Protein AF-A0A9W8PHL8-F1 (afdb_monomer_lite)

Radius of gyration: 31.21 Å; chains: 1; bounding box: 71×20×74 Å

Organism: NCBI:txid2494466

Structure (mmCIF, N/CA/C/O backbone):
data_AF-A0A9W8PHL8-F1
#
_entry.id   AF-A0A9W8PHL8-F1
#
loop_
_atom_site.group_PDB
_atom_site.id
_atom_site.type_symbol
_atom_site.label_atom_id
_atom_site.label_alt_id
_atom_site.label_comp_id
_atom_site.label_asym_id
_atom_site.label_entity_id
_atom_site.label_seq_id
_atom_site.pdbx_PDB_ins_code
_atom_site.Cartn_x
_atom_site.Cartn_y
_atom_site.Cartn_z
_atom_site.occupancy
_atom_site.B_iso_or_equiv
_atom_site.auth_seq_id
_atom_site.auth_comp_id
_atom_site.auth_asym_id
_atom_site.auth_atom_id
_atom_site.pdbx_PDB_model_num
ATOM 1 N N . MET A 1 1 ? -20.183 9.924 22.296 1.00 53.75 1 MET A N 1
ATOM 2 C CA . MET A 1 1 ? -21.660 9.879 22.266 1.00 53.75 1 MET A CA 1
ATOM 3 C C . MET A 1 1 ? -22.046 8.448 21.960 1.00 53.75 1 MET A C 1
ATOM 5 O O . MET A 1 1 ? -21.585 7.941 20.950 1.00 53.75 1 MET A O 1
ATOM 9 N N . SER A 1 2 ? -22.771 7.785 22.857 1.00 64.62 2 SER A N 1
ATOM 10 C CA . SER A 1 2 ? -23.200 6.390 22.690 1.00 64.62 2 SER A CA 1
ATOM 11 C C . SER A 1 2 ? -24.213 6.278 21.548 1.00 64.62 2 SER A C 1
ATOM 13 O O . SER A 1 2 ? -25.085 7.142 21.434 1.00 64.62 2 SER A O 1
ATOM 15 N N . ASP A 1 3 ? -24.105 5.243 20.714 1.00 77.19 3 ASP A N 1
ATOM 16 C CA . ASP A 1 3 ? -25.011 5.049 19.580 1.00 77.19 3 ASP A CA 1
ATOM 17 C C . ASP A 1 3 ? -26.461 4.834 20.081 1.00 77.19 3 ASP A C 1
ATOM 19 O O . ASP A 1 3 ? -26.688 3.973 20.944 1.00 77.19 3 ASP A O 1
ATOM 23 N N . PRO A 1 4 ? -27.458 5.596 19.584 1.00 80.06 4 PRO A N 1
ATOM 24 C CA . PRO A 1 4 ? -28.851 5.491 20.024 1.00 80.06 4 PRO A CA 1
ATOM 25 C C . PRO A 1 4 ? -29.462 4.096 19.815 1.00 80.06 4 PRO A C 1
ATOM 27 O O . PRO A 1 4 ? -30.416 3.736 20.503 1.00 80.06 4 PRO A O 1
ATOM 30 N N . LYS A 1 5 ? -28.912 3.277 18.909 1.00 80.25 5 LYS A N 1
ATOM 31 C CA . LYS A 1 5 ? -29.340 1.879 18.748 1.00 80.25 5 LYS A CA 1
ATOM 32 C C . LYS A 1 5 ? -28.866 0.981 19.886 1.00 80.25 5 LYS A C 1
ATOM 34 O O . LYS A 1 5 ? -29.590 0.072 20.289 1.00 80.25 5 LYS A O 1
ATOM 39 N N . VAL A 1 6 ? -27.664 1.230 20.408 1.00 78.81 6 VAL A N 1
ATOM 40 C CA . VAL A 1 6 ? -27.090 0.450 21.513 1.00 78.81 6 VAL A CA 1
ATOM 41 C C . VAL A 1 6 ? -27.861 0.728 22.802 1.00 78.81 6 VAL A C 1
ATOM 43 O O . VAL A 1 6 ? -28.196 -0.203 23.530 1.00 78.81 6 VAL A O 1
ATOM 46 N N . SER A 1 7 ? -28.219 1.987 23.061 1.00 79.31 7 SER A N 1
ATOM 47 C CA . SER A 1 7 ? -29.021 2.350 24.235 1.00 79.31 7 SER A CA 1
ATOM 48 C C . SER A 1 7 ? -30.444 1.781 24.184 1.00 79.31 7 SER A C 1
ATOM 50 O O . SER A 1 7 ? -30.931 1.299 25.205 1.00 79.31 7 SER A O 1
ATOM 52 N N . GLN A 1 8 ? -31.085 1.752 23.009 1.00 81.56 8 GLN A N 1
ATOM 53 C CA . GLN A 1 8 ? -32.392 1.106 22.828 1.00 81.56 8 GLN A CA 1
ATOM 54 C C . GLN A 1 8 ? -32.331 -0.412 23.038 1.00 81.56 8 GLN A C 1
ATOM 56 O O . GLN A 1 8 ? -33.164 -0.962 23.749 1.00 81.56 8 GLN A O 1
ATOM 61 N N . ALA A 1 9 ? -31.317 -1.094 22.500 1.00 78.75 9 ALA A N 1
ATOM 62 C CA . ALA A 1 9 ? -31.170 -2.542 22.668 1.00 78.75 9 ALA A CA 1
ATOM 63 C C . ALA A 1 9 ? -30.938 -2.961 24.134 1.00 78.75 9 ALA A C 1
ATOM 65 O O . ALA A 1 9 ? -31.391 -4.031 24.551 1.00 78.75 9 ALA A O 1
ATOM 66 N N . ILE A 1 10 ? -30.249 -2.120 24.913 1.00 79.81 10 ILE A N 1
ATOM 67 C CA . ILE A 1 10 ? -30.058 -2.318 26.356 1.00 79.81 10 ILE A CA 1
ATOM 68 C C . ILE A 1 10 ? -31.369 -2.077 27.112 1.00 79.81 10 ILE A C 1
ATOM 70 O O . ILE A 1 10 ? -31.711 -2.868 27.989 1.00 79.81 10 ILE A O 1
ATOM 74 N N . ALA A 1 11 ? -32.123 -1.031 26.755 1.00 78.44 11 ALA A N 1
ATOM 75 C CA . ALA A 1 11 ? -33.426 -0.738 27.356 1.00 78.44 11 ALA A CA 1
ATOM 76 C C . ALA A 1 11 ? -34.466 -1.840 27.077 1.00 78.44 11 ALA A C 1
ATOM 78 O O . ALA A 1 11 ? -35.227 -2.203 27.970 1.00 78.44 11 ALA A O 1
ATOM 79 N N . ASP A 1 12 ? -34.434 -2.428 25.880 1.00 83.38 12 ASP A N 1
ATOM 80 C CA . ASP A 1 12 ? -35.290 -3.548 25.468 1.00 83.38 12 ASP A CA 1
ATOM 81 C C . ASP A 1 12 ? -34.873 -4.897 26.090 1.00 83.38 12 ASP A C 1
ATOM 83 O O . ASP A 1 12 ? -35.498 -5.925 25.824 1.00 83.38 12 ASP A O 1
ATOM 87 N N . GLY A 1 13 ? -33.796 -4.933 26.887 1.00 79.62 13 GLY A N 1
ATOM 88 C CA . GLY A 1 13 ? -33.309 -6.152 27.538 1.00 79.62 13 GLY A CA 1
ATOM 89 C C . GLY A 1 13 ? -32.771 -7.212 26.570 1.00 79.62 13 GLY A C 1
ATOM 90 O O . GLY A 1 13 ? -32.644 -8.375 26.948 1.00 79.62 13 GLY A O 1
ATOM 91 N N . ARG A 1 14 ? -32.447 -6.840 25.323 1.00 80.12 14 ARG A N 1
ATOM 92 C CA . ARG A 1 14 ? -31.884 -7.760 24.315 1.00 80.12 14 ARG A CA 1
ATOM 93 C C . ARG A 1 14 ? -30.399 -8.063 24.521 1.00 80.12 14 ARG A C 1
ATOM 95 O O . ARG A 1 14 ? -29.867 -8.942 23.846 1.00 80.12 14 ARG A O 1
ATOM 102 N N . VAL A 1 15 ? -29.728 -7.329 25.406 1.00 78.62 15 VAL A N 1
ATOM 103 C CA . VAL A 1 15 ? -28.295 -7.481 25.681 1.00 78.62 15 VAL A CA 1
ATOM 104 C C . VAL A 1 15 ? -28.099 -8.319 26.954 1.00 78.62 15 VAL A C 1
ATOM 106 O O . VAL A 1 15 ? -28.698 -7.998 27.983 1.00 78.62 15 VAL A O 1
ATOM 109 N N . PRO A 1 16 ? -27.279 -9.387 26.914 1.00 79.31 16 PRO A N 1
ATOM 110 C CA . PRO A 1 16 ? -26.916 -10.162 28.099 1.00 79.31 16 PRO A CA 1
ATOM 111 C C . PRO A 1 16 ? -26.282 -9.281 29.180 1.00 79.31 16 PRO A C 1
ATOM 113 O O . PRO A 1 16 ? -25.530 -8.359 28.867 1.00 79.31 16 PRO A O 1
ATOM 116 N N . LYS A 1 17 ? -26.545 -9.580 30.459 1.00 74.31 17 LYS A N 1
ATOM 117 C CA . LYS A 1 17 ? -26.078 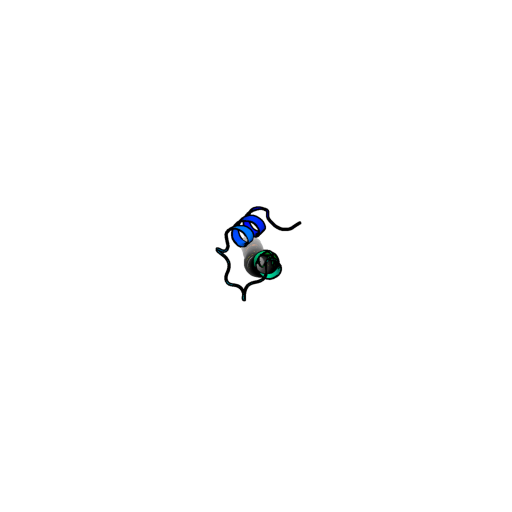-8.757 31.593 1.00 74.31 17 LYS A CA 1
ATOM 118 C C . LYS A 1 17 ? -24.554 -8.695 31.719 1.00 74.31 17 LYS A C 1
ATOM 120 O O . LYS A 1 17 ? -24.054 -7.781 32.366 1.00 74.31 17 LYS A O 1
ATOM 125 N N . GLU A 1 18 ? -23.827 -9.639 31.122 1.00 77.88 18 GLU A N 1
ATOM 126 C CA . GLU A 1 18 ? -22.363 -9.627 31.114 1.00 77.88 18 GLU A CA 1
ATOM 127 C C . GLU A 1 18 ? -21.757 -8.658 30.079 1.00 77.88 18 GLU A C 1
ATOM 129 O O . GLU A 1 18 ? -20.559 -8.389 30.139 1.00 77.88 18 GLU A O 1
ATOM 134 N N . ILE A 1 19 ? -22.546 -8.130 29.132 1.00 76.38 19 ILE A N 1
ATOM 135 C CA . ILE A 1 19 ? -22.057 -7.266 28.047 1.00 76.38 19 ILE A CA 1
ATOM 136 C C . ILE A 1 19 ? -22.404 -5.798 28.325 1.00 76.38 19 ILE A C 1
ATOM 138 O O . ILE A 1 19 ? -23.570 -5.410 28.397 1.00 76.38 19 ILE A O 1
ATOM 142 N N . THR A 1 20 ? -21.377 -4.955 28.428 1.00 79.56 20 THR A N 1
ATOM 143 C CA . THR A 1 20 ? -21.521 -3.520 28.716 1.00 79.56 20 THR A CA 1
ATOM 144 C C . THR A 1 20 ? -21.779 -2.703 27.445 1.00 79.56 20 THR A C 1
ATOM 146 O O . THR A 1 20 ? -21.243 -2.998 26.377 1.00 79.56 20 THR A O 1
ATOM 149 N N . ALA A 1 21 ? -22.529 -1.602 27.570 1.00 73.31 21 ALA A N 1
ATOM 150 C CA . ALA A 1 21 ? -22.719 -0.614 26.500 1.00 73.31 21 ALA A CA 1
ATOM 151 C C . ALA A 1 21 ? -21.396 -0.097 25.912 1.00 73.31 21 ALA A C 1
ATOM 153 O O . ALA A 1 21 ? -21.316 0.189 24.721 1.00 73.31 21 ALA A O 1
ATOM 154 N N . ASP A 1 22 ? -20.375 0.028 26.758 1.00 72.00 22 ASP A N 1
ATOM 155 C CA . ASP A 1 22 ? -19.043 0.507 26.393 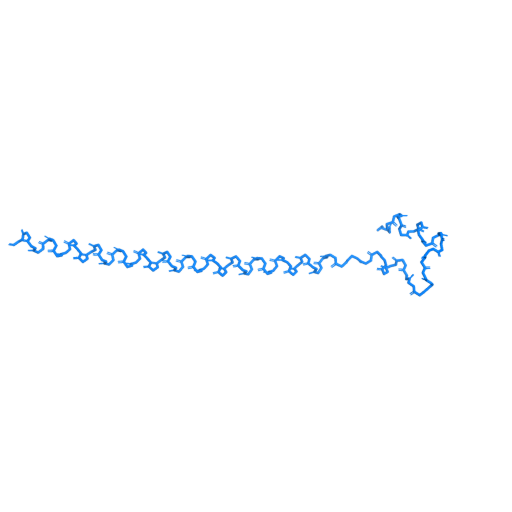1.00 72.00 22 ASP A CA 1
ATOM 156 C C . ASP A 1 22 ? -18.344 -0.460 25.426 1.00 72.00 22 ASP A C 1
ATOM 158 O O . ASP A 1 22 ? -17.815 -0.040 24.405 1.00 72.00 22 ASP A O 1
ATOM 162 N N . TYR A 1 23 ? -18.484 -1.768 25.669 1.00 74.88 23 TYR A N 1
ATOM 163 C CA . TYR A 1 23 ? -17.956 -2.820 24.799 1.00 74.88 23 TYR A CA 1
ATOM 164 C C . TYR A 1 23 ? -18.647 -2.844 23.429 1.00 74.88 23 TYR A C 1
ATOM 166 O O . TYR A 1 23 ? -18.002 -3.015 22.401 1.00 74.88 23 TYR A O 1
ATOM 174 N N . LEU A 1 24 ? -19.966 -2.629 23.392 1.00 74.31 24 LEU A N 1
ATOM 175 C CA . LEU A 1 24 ? -20.727 -2.569 22.137 1.00 74.31 24 LEU A CA 1
ATOM 176 C C . LEU A 1 24 ? -20.433 -1.307 21.315 1.00 74.31 24 LEU A C 1
ATOM 178 O O . LEU A 1 24 ? -20.596 -1.325 20.098 1.00 74.31 24 LEU A O 1
ATOM 182 N N . ASN A 1 25 ? -20.027 -0.216 21.970 1.00 75.31 25 ASN A N 1
ATOM 183 C CA . ASN A 1 25 ? -19.620 1.023 21.305 1.00 75.31 25 ASN A CA 1
ATOM 184 C C . ASN A 1 25 ? -18.115 1.056 20.980 1.00 75.31 25 ASN A C 1
ATOM 186 O O . ASN A 1 25 ? -17.657 1.998 20.328 1.00 75.31 25 ASN A O 1
ATOM 190 N N . GLU A 1 26 ? -17.335 0.059 21.412 1.00 78.38 26 GLU A N 1
ATOM 191 C CA . GLU A 1 26 ? -15.903 0.002 21.140 1.00 78.38 26 GLU A CA 1
ATOM 192 C C . GLU A 1 26 ? -15.666 -0.224 19.638 1.00 78.38 26 GLU A C 1
ATOM 194 O O . GLU A 1 26 ? -15.882 -1.301 19.081 1.00 78.38 26 GLU A O 1
ATOM 199 N N . THR A 1 27 ? -15.217 0.828 18.954 1.00 68.88 27 THR A N 1
ATOM 200 C CA . THR A 1 27 ? -14.917 0.780 17.520 1.00 68.88 27 THR A CA 1
ATOM 201 C C . THR A 1 27 ? -13.585 0.069 17.290 1.00 68.88 27 THR A C 1
ATOM 203 O O . THR A 1 27 ? -12.519 0.615 17.574 1.00 68.88 27 THR A O 1
ATOM 206 N N . ARG A 1 28 ? -13.629 -1.137 16.713 1.00 74.19 28 ARG A N 1
ATOM 207 C CA . ARG A 1 28 ? -12.426 -1.886 16.292 1.00 74.19 28 ARG A CA 1
ATOM 208 C C . ARG A 1 28 ? -11.934 -1.561 14.883 1.00 74.19 28 ARG A C 1
ATOM 210 O O . ARG A 1 28 ? -10.858 -2.016 14.487 1.00 74.19 28 ARG A O 1
ATOM 217 N N . ASP A 1 29 ? -12.664 -0.724 14.157 1.00 77.38 29 ASP A N 1
ATOM 218 C CA . ASP A 1 29 ? -12.354 -0.385 12.769 1.00 77.38 29 ASP A CA 1
ATOM 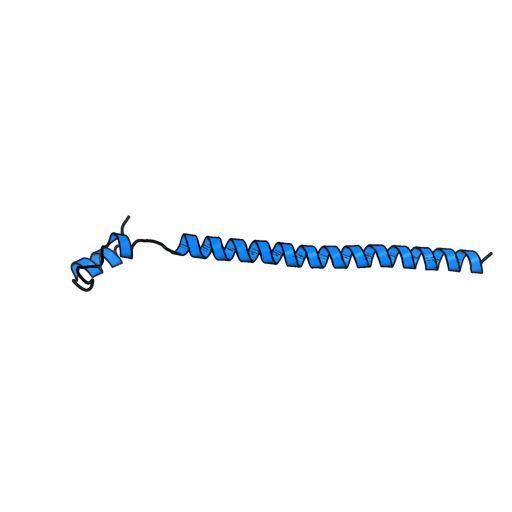219 C C . ASP A 1 29 ? -11.011 0.329 12.627 1.00 77.38 29 ASP A C 1
ATOM 221 O O . ASP A 1 29 ? -10.291 0.093 11.662 1.00 77.38 29 ASP A O 1
ATOM 225 N N . ALA A 1 30 ? -10.609 1.136 13.612 1.00 79.88 30 ALA A N 1
ATOM 226 C CA . ALA A 1 30 ? -9.358 1.890 13.552 1.00 79.88 30 ALA A CA 1
ATOM 227 C C . ALA A 1 30 ? -8.122 0.984 13.390 1.00 79.88 30 ALA A C 1
ATOM 229 O O . ALA A 1 30 ? -7.234 1.282 12.591 1.00 79.88 30 ALA A O 1
ATOM 230 N N . SER A 1 31 ? -8.076 -0.147 14.104 1.00 84.38 31 SER A N 1
ATOM 231 C CA . SER A 1 31 ? -6.965 -1.103 14.000 1.00 84.38 31 SER A CA 1
ATOM 232 C C . SER A 1 31 ? -6.969 -1.829 12.652 1.00 84.38 31 SER A C 1
ATOM 234 O O . SER A 1 31 ? -5.921 -1.956 12.015 1.00 84.38 31 SER A O 1
ATOM 236 N N . ALA A 1 32 ? -8.148 -2.242 12.178 1.00 88.00 32 ALA A N 1
ATOM 237 C CA . ALA A 1 32 ? -8.299 -2.889 10.879 1.00 88.00 32 ALA A CA 1
ATOM 238 C C . ALA A 1 32 ? -7.908 -1.948 9.725 1.00 88.00 32 ALA A C 1
ATOM 240 O O . ALA A 1 32 ? -7.135 -2.328 8.845 1.00 88.00 32 ALA A O 1
ATOM 241 N N . ILE A 1 33 ? -8.375 -0.697 9.768 1.00 91.06 33 ILE A N 1
ATOM 242 C CA . ILE A 1 33 ? -8.053 0.351 8.794 1.00 91.06 33 ILE A CA 1
ATOM 243 C C . ILE A 1 33 ? -6.545 0.616 8.770 1.00 91.06 33 ILE A C 1
ATOM 245 O O . ILE A 1 33 ? -5.954 0.664 7.690 1.00 91.06 33 ILE A O 1
ATOM 249 N N . ALA A 1 34 ? -5.905 0.735 9.937 1.00 94.25 34 ALA A N 1
ATOM 250 C CA . ALA A 1 34 ? -4.460 0.937 10.027 1.00 94.25 34 ALA A CA 1
ATOM 251 C C . ALA A 1 34 ? -3.676 -0.223 9.390 1.00 94.25 34 ALA A C 1
ATOM 253 O O . ALA A 1 34 ? -2.732 0.010 8.632 1.00 94.25 34 ALA A O 1
ATOM 254 N N . GLY A 1 35 ? -4.098 -1.468 9.638 1.00 93.81 35 GLY A N 1
ATOM 255 C CA . GLY A 1 35 ? -3.490 -2.654 9.033 1.00 93.81 35 GLY A CA 1
ATOM 256 C C . GLY A 1 35 ? -3.626 -2.679 7.508 1.00 93.81 35 GLY A C 1
ATOM 257 O O . GLY A 1 35 ? -2.638 -2.885 6.802 1.00 93.81 35 GLY A O 1
ATOM 258 N N . ILE A 1 36 ? -4.828 -2.412 6.989 1.00 95.69 36 ILE A N 1
ATOM 259 C CA . ILE A 1 36 ? -5.091 -2.368 5.542 1.00 95.69 36 ILE A CA 1
ATOM 260 C C . ILE A 1 36 ? -4.255 -1.274 4.871 1.00 95.69 36 ILE A C 1
ATOM 262 O O . ILE A 1 36 ? -3.617 -1.532 3.846 1.00 95.69 36 ILE A O 1
ATOM 266 N N . LEU A 1 37 ? -4.214 -0.072 5.453 1.00 97.38 37 LEU A N 1
ATOM 267 C CA . LEU A 1 37 ? -3.398 1.036 4.953 1.00 97.38 37 LEU A CA 1
ATOM 268 C C . LEU A 1 37 ? -1.919 0.653 4.893 1.00 97.38 37 LEU A C 1
ATOM 270 O O . LEU A 1 37 ? -1.282 0.833 3.856 1.00 97.38 37 LEU A O 1
ATOM 274 N N . PHE A 1 38 ? -1.387 0.071 5.968 1.00 97.62 38 PHE A N 1
ATOM 275 C CA . PHE A 1 38 ? 0.011 -0.339 6.031 1.00 97.62 38 PHE A CA 1
ATOM 276 C C . PHE A 1 38 ? 0.368 -1.363 4.946 1.00 97.62 38 PHE A C 1
ATOM 278 O O . PHE A 1 38 ? 1.317 -1.156 4.190 1.00 97.62 38 PHE A O 1
ATOM 285 N N . VAL A 1 39 ? -0.415 -2.440 4.819 1.00 97.94 39 VAL A N 1
ATOM 286 C CA . VAL A 1 39 ? -0.173 -3.497 3.822 1.00 97.94 39 VAL A CA 1
ATOM 287 C C . VAL A 1 39 ? -0.289 -2.951 2.399 1.00 97.94 39 VAL A C 1
ATOM 289 O O . VAL A 1 39 ? 0.529 -3.286 1.540 1.00 97.94 39 VAL A O 1
ATOM 292 N N . THR A 1 40 ? -1.267 -2.080 2.148 1.00 98.00 40 THR A N 1
ATOM 293 C CA . THR A 1 40 ? -1.486 -1.470 0.829 1.00 98.00 40 THR A CA 1
ATOM 294 C C . THR A 1 40 ? -0.312 -0.577 0.432 1.00 98.00 40 THR A C 1
ATOM 296 O O . THR A 1 40 ? 0.204 -0.696 -0.683 1.00 98.00 40 THR A O 1
ATOM 299 N N . VAL A 1 41 ? 0.158 0.279 1.345 1.00 98.25 41 VAL A N 1
ATOM 300 C CA . VAL A 1 41 ? 1.315 1.157 1.111 1.00 98.25 41 VAL A CA 1
ATOM 301 C C . VAL A 1 41 ? 2.580 0.329 0.905 1.00 98.25 41 VAL A C 1
ATOM 303 O O . VAL A 1 41 ? 3.293 0.535 -0.076 1.00 98.25 41 VAL A O 1
ATOM 306 N N . LEU A 1 42 ? 2.830 -0.656 1.770 1.00 98.25 42 LEU A N 1
ATOM 307 C CA . LEU A 1 42 ? 4.002 -1.523 1.677 1.00 98.25 42 LEU A CA 1
ATOM 308 C C . LEU A 1 42 ? 4.039 -2.283 0.344 1.00 98.25 42 LEU A C 1
ATOM 310 O O . LEU A 1 42 ? 5.059 -2.292 -0.345 1.00 98.25 42 LEU A O 1
ATOM 314 N N . THR A 1 43 ? 2.912 -2.873 -0.054 1.00 98.19 43 THR A N 1
ATOM 315 C CA . THR A 1 43 ? 2.798 -3.605 -1.323 1.00 98.19 43 THR A CA 1
ATOM 316 C C . THR A 1 43 ? 3.016 -2.675 -2.513 1.00 98.19 43 THR A C 1
ATOM 318 O O . THR A 1 43 ? 3.748 -3.024 -3.439 1.00 98.19 43 THR A O 1
ATOM 321 N N . SER A 1 44 ? 2.448 -1.468 -2.466 1.00 97.44 44 SER A N 1
ATOM 322 C CA . SER A 1 44 ? 2.620 -0.460 -3.516 1.00 97.44 44 SER A CA 1
ATOM 323 C C . SER A 1 44 ? 4.085 -0.056 -3.679 1.00 97.44 44 SER A C 1
ATOM 325 O O . SER A 1 44 ? 4.582 -0.026 -4.802 1.00 97.44 44 SER A O 1
ATOM 327 N N . ILE A 1 45 ? 4.807 0.172 -2.577 1.00 97.88 45 ILE A N 1
ATOM 328 C CA . ILE A 1 45 ? 6.245 0.482 -2.602 1.00 97.88 45 ILE A CA 1
ATOM 329 C C . ILE A 1 45 ? 7.036 -0.658 -3.250 1.00 97.88 45 ILE A C 1
ATOM 331 O O . ILE A 1 45 ? 7.880 -0.408 -4.107 1.00 97.88 45 ILE A O 1
ATOM 335 N N . ILE A 1 46 ? 6.751 -1.912 -2.889 1.00 97.12 46 ILE A N 1
ATOM 336 C CA . ILE A 1 46 ? 7.448 -3.078 -3.451 1.00 97.12 46 ILE A CA 1
ATOM 337 C C . ILE A 1 46 ? 7.187 -3.201 -4.956 1.00 97.12 46 ILE A C 1
ATOM 339 O O . ILE A 1 46 ? 8.117 -3.438 -5.728 1.00 97.12 46 ILE A O 1
ATOM 343 N N . VAL A 1 47 ? 5.933 -3.046 -5.388 1.00 97.00 47 VAL A N 1
ATOM 344 C CA . VAL A 1 47 ? 5.557 -3.136 -6.805 1.00 97.00 47 VAL A CA 1
ATOM 345 C C . VAL A 1 47 ? 6.196 -2.003 -7.603 1.00 97.00 47 VAL A C 1
ATOM 347 O O . VAL A 1 47 ? 6.846 -2.275 -8.612 1.00 97.00 47 VAL A O 1
ATOM 350 N N . LEU A 1 48 ? 6.090 -0.758 -7.135 1.00 95.25 48 LEU A N 1
ATOM 351 C CA . LEU A 1 48 ? 6.714 0.398 -7.783 1.00 95.25 48 LEU A CA 1
ATOM 352 C C . LEU A 1 48 ? 8.236 0.269 -7.821 1.00 95.25 48 LEU A C 1
ATOM 354 O O . LEU A 1 48 ? 8.833 0.522 -8.861 1.00 95.25 48 LEU A O 1
ATOM 358 N N . GLY A 1 49 ? 8.857 -0.197 -6.738 1.00 94.75 49 GLY A N 1
ATOM 359 C CA . GLY A 1 49 ? 10.287 -0.488 -6.691 1.00 94.75 49 GLY A CA 1
ATOM 360 C C . GLY A 1 49 ? 10.688 -1.539 -7.725 1.00 94.75 49 GLY A C 1
ATOM 361 O O . GLY A 1 49 ? 11.645 -1.339 -8.465 1.00 94.75 49 GLY A O 1
ATOM 362 N N . ARG A 1 50 ? 9.917 -2.624 -7.866 1.00 91.94 50 ARG A N 1
ATOM 363 C CA . ARG A 1 50 ? 10.159 -3.645 -8.900 1.00 91.94 50 ARG A CA 1
ATOM 364 C C . ARG A 1 50 ? 10.002 -3.098 -10.314 1.00 91.94 50 ARG A C 1
ATOM 366 O O . ARG A 1 50 ? 10.813 -3.436 -11.176 1.00 91.94 50 ARG A O 1
ATOM 373 N N . LEU A 1 51 ? 8.980 -2.279 -10.564 1.00 91.19 51 LEU A N 1
ATOM 374 C CA . LEU A 1 51 ? 8.777 -1.637 -11.864 1.00 91.19 51 LEU A CA 1
ATOM 375 C C . LEU A 1 51 ? 9.921 -0.673 -12.176 1.00 91.19 51 LEU A C 1
ATOM 377 O O . LEU A 1 51 ? 10.488 -0.753 -13.261 1.00 91.19 51 LEU A O 1
ATOM 381 N N . ALA A 1 52 ? 10.304 0.171 -11.219 1.00 88.00 52 ALA A N 1
ATOM 382 C CA . ALA A 1 52 ? 11.404 1.114 -11.357 1.00 88.00 52 ALA A CA 1
ATOM 383 C C . ALA A 1 52 ? 12.736 0.393 -11.583 1.00 88.00 52 ALA A C 1
ATOM 385 O O . ALA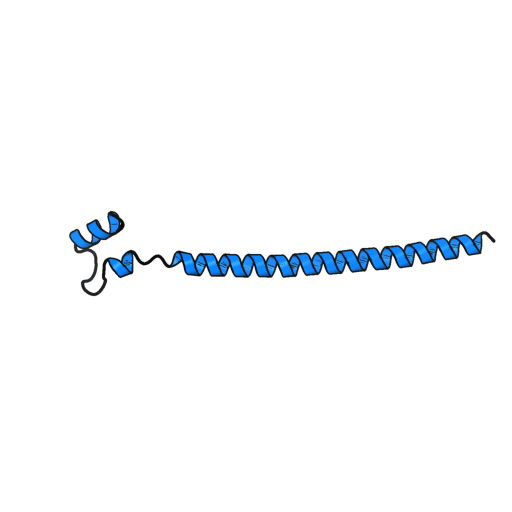 A 1 52 ? 13.450 0.743 -12.513 1.00 88.00 52 ALA A O 1
ATOM 386 N N . SER A 1 53 ? 13.052 -0.658 -10.817 1.00 88.75 53 SER A N 1
ATOM 387 C CA . SER A 1 53 ? 14.258 -1.465 -11.042 1.00 88.75 53 SER A CA 1
ATOM 388 C C . SER A 1 53 ? 14.270 -2.088 -12.435 1.00 88.75 53 SER A C 1
ATOM 390 O O . SER A 1 53 ? 15.287 -2.024 -13.116 1.00 88.75 53 SER A O 1
ATOM 392 N N . ARG A 1 54 ? 13.149 -2.659 -12.897 1.00 84.62 54 ARG A N 1
ATOM 393 C CA . ARG A 1 54 ? 13.063 -3.238 -14.247 1.00 84.62 54 ARG A CA 1
ATOM 394 C C . ARG A 1 54 ? 13.197 -2.182 -15.339 1.00 84.62 54 ARG A C 1
ATOM 396 O O . ARG A 1 54 ? 13.950 -2.398 -16.281 1.00 84.62 54 ARG A O 1
ATOM 403 N N . ALA A 1 55 ? 12.506 -1.054 -15.203 1.00 81.75 55 ALA A N 1
ATOM 404 C CA . ALA A 1 55 ? 12.569 0.046 -16.156 1.00 81.75 55 ALA A CA 1
ATO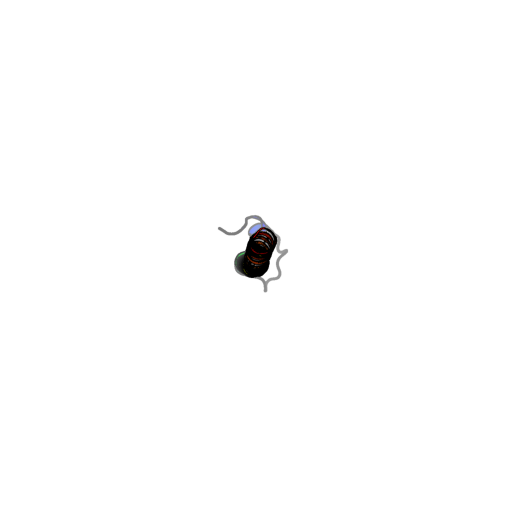M 405 C C . ALA A 1 55 ? 13.971 0.664 -16.202 1.00 81.75 55 ALA A C 1
ATOM 407 O O . ALA A 1 55 ? 14.495 0.904 -17.283 1.00 81.75 55 ALA A O 1
ATOM 408 N N . PHE A 1 56 ? 14.610 0.855 -15.047 1.00 80.25 56 PHE A N 1
ATOM 409 C CA . PHE A 1 56 ? 15.970 1.373 -14.948 1.00 80.25 56 PHE A CA 1
ATOM 410 C C . PHE A 1 56 ? 16.990 0.418 -15.576 1.00 80.25 56 PHE A C 1
ATOM 412 O O . PHE A 1 56 ? 17.844 0.858 -16.342 1.00 80.25 56 PHE A O 1
ATOM 419 N N . LEU A 1 57 ? 16.866 -0.891 -15.323 1.00 74.94 57 LEU A N 1
ATOM 420 C CA . LEU A 1 57 ? 17.698 -1.905 -15.973 1.00 74.94 57 LEU A CA 1
ATOM 421 C C . LEU A 1 57 ? 17.479 -1.906 -17.492 1.00 74.94 57 LEU A C 1
ATOM 423 O O . LEU A 1 57 ? 18.448 -1.795 -18.233 1.00 74.94 57 LEU A O 1
ATOM 427 N N . MET A 1 58 ? 16.231 -1.946 -17.968 1.00 71.56 58 MET A N 1
ATOM 428 C CA . MET A 1 58 ? 15.926 -1.876 -19.406 1.00 71.56 58 MET A CA 1
ATOM 429 C C . MET A 1 58 ? 16.457 -0.597 -20.059 1.00 71.56 58 MET A C 1
ATOM 431 O O . MET A 1 58 ? 16.994 -0.658 -21.161 1.00 71.56 58 MET A O 1
ATOM 435 N N . HIS A 1 59 ? 16.345 0.553 -19.393 1.00 72.38 59 HIS A N 1
ATOM 436 C CA . HIS A 1 59 ? 16.832 1.820 -19.931 1.00 72.38 59 HIS A CA 1
ATOM 437 C C . HIS A 1 59 ? 18.365 1.856 -19.996 1.00 72.38 59 HIS A C 1
ATOM 439 O O . HIS A 1 59 ? 18.924 2.308 -20.991 1.00 72.38 59 HIS A O 1
ATOM 445 N N . ARG A 1 60 ? 19.058 1.326 -18.978 1.00 69.94 60 ARG A N 1
ATOM 446 C CA . ARG A 1 60 ? 20.525 1.237 -18.966 1.00 69.94 60 ARG A CA 1
ATOM 447 C C . ARG A 1 60 ? 21.045 0.289 -20.050 1.00 69.94 60 ARG A C 1
ATOM 449 O O . ARG A 1 60 ? 21.908 0.704 -20.818 1.00 69.94 60 ARG A O 1
ATOM 456 N N . PHE A 1 61 ? 20.489 -0.922 -20.143 1.00 63.94 61 PHE A N 1
ATOM 457 C CA . PHE A 1 61 ? 20.877 -1.908 -21.158 1.00 63.94 61 PHE A CA 1
ATOM 458 C C . PHE A 1 61 ? 20.562 -1.425 -22.579 1.00 63.94 61 PHE A C 1
ATOM 460 O O . PHE A 1 61 ? 21.410 -1.534 -23.456 1.00 63.94 61 PHE A O 1
ATOM 467 N N . GLY A 1 62 ? 19.400 -0.800 -22.798 1.00 68.56 62 GLY A N 1
ATOM 468 C CA . GLY A 1 62 ? 19.051 -0.243 -24.107 1.00 68.56 62 GLY A CA 1
ATOM 469 C C . GLY A 1 62 ? 19.997 0.871 -24.569 1.00 68.56 62 GLY A C 1
ATOM 470 O O . GLY A 1 62 ? 20.291 0.966 -25.758 1.00 68.56 62 GLY A O 1
ATOM 471 N N . ILE A 1 63 ? 20.511 1.691 -23.644 1.00 73.94 63 ILE A N 1
ATOM 472 C CA . ILE A 1 63 ? 21.525 2.709 -23.958 1.00 73.94 63 ILE A CA 1
ATOM 473 C C . ILE A 1 63 ? 22.874 2.058 -24.286 1.00 73.94 63 ILE A C 1
ATOM 475 O O . ILE A 1 63 ? 23.504 2.460 -25.263 1.00 73.94 63 ILE A O 1
ATOM 479 N N . ASP A 1 64 ? 23.320 1.068 -23.507 1.00 76.94 64 ASP A N 1
ATOM 480 C CA . ASP A 1 64 ? 24.598 0.385 -23.759 1.00 76.94 64 ASP A CA 1
ATOM 481 C C . ASP A 1 64 ? 24.588 -0.369 -25.109 1.00 76.94 64 ASP A C 1
ATOM 483 O O . ASP A 1 64 ? 25.545 -0.259 -25.882 1.00 76.94 64 ASP A O 1
ATOM 487 N N . ASP A 1 65 ? 23.488 -1.042 -25.462 1.00 75.25 65 ASP A N 1
ATOM 488 C CA . ASP A 1 65 ? 23.335 -1.713 -26.762 1.00 75.25 65 ASP A CA 1
ATOM 489 C C . ASP A 1 65 ? 23.246 -0.713 -27.927 1.00 75.25 65 ASP A C 1
ATOM 491 O O . ASP A 1 65 ? 23.873 -0.912 -28.971 1.00 75.25 65 ASP A O 1
ATOM 495 N N . ALA A 1 66 ? 22.539 0.409 -27.752 1.00 76.56 66 ALA A N 1
ATOM 496 C CA . ALA A 1 66 ? 22.472 1.463 -28.765 1.00 76.56 66 ALA A CA 1
ATOM 497 C C . ALA A 1 66 ? 23.841 2.120 -29.012 1.00 76.56 66 ALA A C 1
ATOM 499 O O . ALA A 1 66 ? 24.220 2.351 -30.161 1.00 76.56 66 ALA A O 1
ATOM 500 N N . LEU A 1 67 ? 24.615 2.388 -27.954 1.00 79.31 67 LEU A N 1
ATOM 501 C CA . LEU A 1 67 ? 25.986 2.899 -28.066 1.00 79.31 67 LEU A CA 1
ATOM 502 C C . LEU A 1 67 ? 26.904 1.897 -28.774 1.00 79.31 67 LEU A C 1
ATOM 504 O O . LEU A 1 67 ? 27.731 2.291 -29.602 1.00 79.31 67 LEU A O 1
ATOM 508 N N . THR A 1 68 ? 26.726 0.605 -28.501 1.0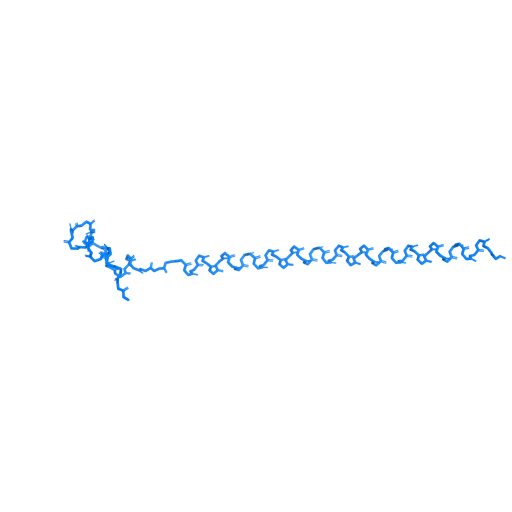0 83.31 68 THR A N 1
ATOM 509 C CA . THR A 1 68 ? 27.481 -0.468 -29.158 1.00 83.31 68 THR A CA 1
ATOM 510 C C . THR A 1 68 ? 27.146 -0.528 -30.650 1.00 83.31 68 THR A C 1
ATOM 512 O O . THR A 1 68 ? 28.055 -0.496 -31.476 1.00 83.31 68 THR A O 1
ATOM 515 N N . PHE A 1 69 ? 25.865 -0.474 -31.022 1.00 82.31 69 PHE A N 1
ATOM 516 C CA . PHE A 1 69 ? 25.436 -0.444 -32.422 1.00 82.31 69 PHE A CA 1
ATOM 517 C C . PHE A 1 69 ? 25.941 0.797 -33.174 1.00 82.31 69 PHE A C 1
ATOM 519 O O . PHE A 1 69 ? 26.481 0.684 -34.274 1.00 82.31 69 PHE A O 1
ATOM 526 N N . VAL A 1 70 ? 25.832 1.988 -32.573 1.00 84.25 70 VAL A N 1
ATOM 527 C CA . VAL A 1 70 ? 26.320 3.241 -33.177 1.00 84.25 70 VAL A CA 1
ATOM 528 C C . VAL A 1 70 ? 27.839 3.227 -33.347 1.00 84.25 70 VAL A C 1
ATOM 530 O O . VAL A 1 70 ? 28.346 3.722 -34.355 1.00 84.25 70 VAL A O 1
ATOM 533 N N . SER A 1 71 ? 28.582 2.677 -32.383 1.00 82.31 71 SER A N 1
ATOM 534 C CA . SER A 1 71 ? 30.042 2.585 -32.484 1.00 82.31 71 SER A CA 1
ATOM 535 C C . SER A 1 71 ? 30.489 1.577 -33.547 1.00 82.31 71 SER A C 1
ATOM 537 O O . SER A 1 71 ? 31.395 1.895 -34.317 1.00 82.31 71 SER A O 1
ATOM 539 N N . TRP A 1 72 ? 29.808 0.432 -33.660 1.00 83.38 72 TRP A N 1
ATOM 540 C CA . TRP A 1 72 ? 30.049 -0.561 -34.708 1.00 83.38 72 TRP A CA 1
ATOM 541 C C . TRP A 1 72 ? 29.733 -0.011 -36.106 1.00 83.38 72 TRP A C 1
ATOM 543 O O . TRP A 1 72 ? 30.597 -0.012 -36.978 1.00 83.38 72 TRP A O 1
ATOM 553 N N . HIS A 1 73 ? 28.551 0.585 -36.296 1.00 80.75 73 HIS A N 1
ATOM 554 C CA . HIS A 1 73 ? 28.167 1.210 -37.567 1.00 80.75 73 HIS A CA 1
ATOM 555 C C . HIS A 1 73 ? 29.127 2.344 -37.971 1.00 80.75 73 HIS A C 1
ATOM 557 O O . HIS A 1 73 ? 29.381 2.579 -39.149 1.00 80.75 73 HIS A O 1
ATOM 563 N N . ARG A 1 74 ? 29.690 3.077 -37.004 1.00 79.81 74 ARG A N 1
ATOM 564 C CA . ARG A 1 74 ? 30.688 4.124 -37.276 1.00 79.81 74 ARG A CA 1
ATOM 565 C C . ARG A 1 74 ? 32.052 3.559 -37.696 1.00 79.81 74 ARG A C 1
ATOM 567 O O . ARG A 1 74 ? 32.781 4.273 -38.381 1.00 79.81 74 ARG A O 1
ATOM 574 N N . GLN A 1 75 ? 32.412 2.347 -37.273 1.00 75.44 75 GLN A N 1
ATOM 575 C CA . GLN A 1 75 ? 33.626 1.673 -37.742 1.00 75.44 75 GLN A CA 1
ATOM 576 C C . GLN A 1 75 ? 33.458 1.090 -39.144 1.00 75.44 75 GLN A C 1
ATOM 578 O O . GLN A 1 75 ? 34.370 1.240 -39.940 1.00 75.44 75 GLN A O 1
ATOM 583 N N . GLU A 1 76 ? 32.303 0.504 -39.462 1.00 71.88 76 GLU A N 1
ATOM 584 C CA . GLU A 1 76 ? 32.040 -0.087 -40.787 1.00 71.88 76 GLU A CA 1
ATOM 585 C C . GLU A 1 76 ? 32.117 0.944 -41.932 1.00 71.88 76 GLU A C 1
ATOM 587 O O . GLU A 1 76 ? 32.467 0.622 -43.062 1.00 71.88 76 GLU A O 1
ATOM 592 N N . HIS A 1 77 ? 31.813 2.211 -41.641 1.00 60.72 77 HIS A N 1
ATOM 593 C CA . HIS A 1 77 ? 31.859 3.309 -42.612 1.00 60.72 77 HIS A CA 1
ATOM 594 C C . HIS A 1 77 ? 33.193 4.087 -42.644 1.00 60.72 77 HIS A C 1
ATOM 596 O O . HIS A 1 77 ? 33.236 5.181 -43.217 1.00 60.72 77 HIS A O 1
ATOM 602 N N . ARG A 1 78 ? 34.268 3.573 -42.032 1.00 53.81 78 ARG A N 1
ATOM 603 C CA . ARG A 1 78 ? 35.626 4.147 -42.086 1.00 53.81 78 ARG A CA 1
ATOM 604 C C . ARG A 1 78 ? 36.620 3.194 -42.726 1.00 53.81 78 ARG A C 1
ATOM 606 O O . ARG A 1 78 ? 37.502 3.727 -43.434 1.00 53.81 78 ARG A O 1
#

Secondary structure (DSSP, 8-state):
---HHHHHHHHTT-S-TTS-HHHHH---HHHHHHHHHHHHHHHHHHHHHHHHHHHHHHHHHHHHHHHHHHHHHHHHT-

Foldseek 3Di:
DQDPVLVVCVVVVVDDPVDDSCNVRDDPVVVVVVVVVVVVVVVVCVVVVVVCVVVVVCVVVVVVVVVVVVVVVVVVVD

Sequence (78 aa):
MSDPKVSQAIADGRVPKEITADYLNETRDASAIAGILFVTVLTSIIVLGRLASRAFLMHRFGIDDALTFVSWHRQEHR

pLDDT: mean 81.41, std 10.33, range [53.75, 98.25]